Protein AF-A0A231RB98-F1 (afdb_monomer_lite)

pLDDT: mean 75.68, std 11.18, range [43.53, 88.88]

Radius of gyration: 18.96 Å; chains: 1; bounding box: 36×32×61 Å

Secondary structure (DSSP, 8-state):
--SHHHHHHHHHHHHHHHHHHHHHHHHHHHHHHHHHHS-SSTT-HHHHHHHHHHHHHHHHHHHHHHHHHHHTTTT-TTTHHHHHHHHHHHHHHHHHHHHHHHHHHHT----HHHHHHHHHHHHHHHHHHHHHHHHHHHHHHHHHHH-

Sequence (147 aa):
MDNIGLQKEESSGKGFARIATFVYAFALLVTAALVLLLGLPYARTSHIWITLPSLMLGETFLYGITLHYLDNRPRSRGLIPVYIAMGSVAGLYWIGAFVFAMVFSWALDVSTFHYALVQFILLGAAAIVLGLLAMYMKNAALQEKGS

Structure (mmCIF, N/CA/C/O backbone):
data_AF-A0A231RB98-F1
#
_entry.id   AF-A0A231RB98-F1
#
loop_
_atom_site.group_PDB
_atom_site.id
_atom_site.type_symbol
_atom_site.label_atom_id
_atom_site.label_alt_id
_atom_site.label_comp_id
_atom_site.label_asym_id
_atom_site.label_entity_id
_atom_site.label_seq_id
_atom_site.pdbx_PDB_ins_code
_atom_site.Cartn_x
_atom_site.Cartn_y
_atom_site.Cartn_z
_atom_site.occupancy
_atom_site.B_iso_or_equiv
_atom_site.auth_seq_id
_atom_site.auth_comp_id
_atom_site.auth_asym_id
_atom_site.auth_atom_id
_atom_site.pdbx_PDB_model_num
ATOM 1 N N . MET A 1 1 ? -22.032 -12.201 38.611 1.00 45.00 1 MET A N 1
ATOM 2 C CA . MET A 1 1 ? -21.513 -13.312 37.782 1.00 45.00 1 MET A CA 1
ATOM 3 C C . MET A 1 1 ? -21.417 -12.818 36.344 1.00 45.00 1 MET A C 1
ATOM 5 O O . MET A 1 1 ? -22.277 -13.145 35.546 1.00 45.00 1 MET A O 1
ATOM 9 N N . ASP A 1 2 ? -20.409 -11.992 36.040 1.00 51.38 2 ASP A N 1
ATOM 10 C CA . ASP A 1 2 ? -20.329 -11.239 34.769 1.00 51.38 2 ASP A CA 1
ATOM 11 C C . ASP A 1 2 ? -18.927 -11.300 34.125 1.00 51.38 2 ASP A C 1
ATOM 13 O O . ASP A 1 2 ? -18.523 -10.455 33.338 1.00 51.38 2 ASP A O 1
ATOM 17 N N . ASN A 1 3 ? -18.139 -12.318 34.492 1.00 51.94 3 ASN A N 1
ATOM 18 C CA . ASN A 1 3 ? -16.745 -12.466 34.049 1.00 51.94 3 ASN A CA 1
ATOM 19 C C . ASN A 1 3 ? -16.592 -13.418 32.843 1.00 51.94 3 ASN A C 1
ATOM 21 O O . ASN A 1 3 ? -15.530 -13.508 32.235 1.00 51.94 3 ASN A O 1
ATOM 25 N N . ILE A 1 4 ? -17.664 -14.134 32.480 1.00 54.12 4 ILE A N 1
ATOM 26 C CA . ILE A 1 4 ? -17.654 -15.146 31.410 1.00 54.12 4 ILE A CA 1
ATOM 27 C C . ILE A 1 4 ? -17.857 -14.493 30.027 1.00 54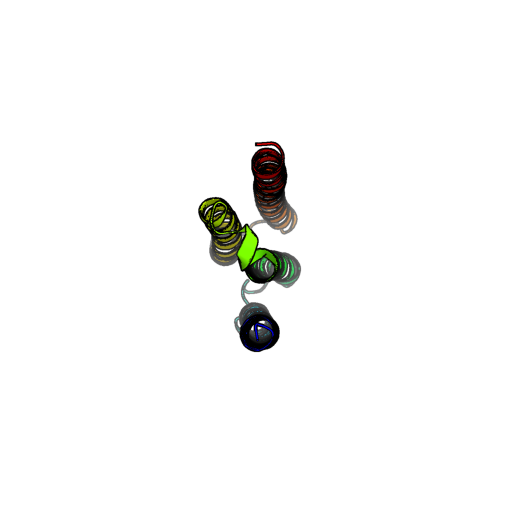.12 4 ILE A C 1
ATOM 29 O O . ILE A 1 4 ? -17.342 -14.993 29.028 1.00 54.12 4 ILE A O 1
ATOM 33 N N . GLY A 1 5 ? -18.554 -13.351 29.959 1.00 43.53 5 GLY A N 1
ATOM 34 C CA . GLY A 1 5 ? -18.763 -12.597 28.715 1.00 43.53 5 GLY A CA 1
ATOM 35 C C . GLY A 1 5 ? -17.492 -11.908 28.207 1.00 43.53 5 GLY A C 1
ATOM 36 O O . GLY A 1 5 ? -17.153 -12.038 27.032 1.00 43.53 5 GLY A O 1
ATOM 37 N N . LEU A 1 6 ? -16.741 -11.260 29.107 1.00 50.41 6 LEU A N 1
ATOM 38 C CA . LEU A 1 6 ? -15.515 -10.524 28.771 1.00 50.41 6 LEU A CA 1
ATOM 39 C C . LEU A 1 6 ? -14.374 -11.447 28.308 1.00 50.41 6 LEU A C 1
ATOM 41 O O . LEU A 1 6 ? -13.717 -11.158 27.311 1.00 50.41 6 LEU A O 1
ATOM 45 N N . GLN A 1 7 ? -14.184 -12.611 28.943 1.00 48.59 7 GLN A N 1
ATOM 46 C CA . GLN A 1 7 ? -13.159 -13.581 28.518 1.00 48.59 7 GLN A CA 1
ATOM 47 C C . GLN A 1 7 ? -13.445 -14.211 27.142 1.00 48.59 7 GLN A C 1
ATOM 49 O O . GLN A 1 7 ? -12.521 -14.595 26.412 1.00 48.59 7 GLN A O 1
ATOM 54 N N . LYS A 1 8 ? -14.722 -14.327 26.757 1.00 47.47 8 LYS A N 1
ATOM 55 C CA . LYS A 1 8 ? -15.116 -14.913 25.470 1.00 47.47 8 LYS A CA 1
ATOM 56 C C . LYS A 1 8 ? -14.875 -13.949 24.301 1.00 47.47 8 LYS A C 1
ATOM 58 O O . LYS A 1 8 ? -14.460 -14.399 23.235 1.00 47.47 8 LYS A O 1
ATOM 63 N N . GLU A 1 9 ? -15.060 -12.642 24.498 1.00 50.69 9 GLU A N 1
ATOM 64 C CA . GLU A 1 9 ? -14.692 -11.628 23.497 1.00 50.69 9 GLU A CA 1
ATOM 65 C C . GLU A 1 9 ? -13.171 -11.474 23.358 1.00 50.69 9 GLU A C 1
ATOM 67 O O . GLU A 1 9 ? -12.660 -11.439 22.237 1.00 50.69 9 GLU A O 1
ATOM 72 N N . GLU A 1 10 ? -12.433 -11.471 24.472 1.00 51.47 10 GLU A N 1
ATOM 73 C CA . GLU A 1 10 ? -10.976 -11.292 24.460 1.00 51.47 10 GLU A CA 1
ATOM 74 C C . GLU A 1 10 ? -10.233 -12.483 23.818 1.00 51.47 10 GLU A C 1
ATOM 76 O O . GLU A 1 10 ? -9.256 -12.303 23.086 1.00 51.47 10 GLU A O 1
ATOM 81 N N . SER A 1 11 ? -10.711 -13.717 24.037 1.00 54.09 11 SER A N 1
ATOM 82 C CA . SER A 1 11 ? -10.148 -14.919 23.395 1.00 54.09 11 SER A CA 1
ATOM 83 C C . SER A 1 11 ? -10.505 -15.024 21.908 1.00 54.09 11 SER A C 1
ATOM 85 O O . SER A 1 11 ? -9.662 -15.430 21.104 1.00 54.09 11 SER A O 1
ATOM 87 N N . SER A 1 12 ? -11.711 -14.595 21.521 1.00 58.97 12 SER A N 1
ATOM 88 C CA . SER A 1 12 ? -12.151 -14.552 20.121 1.00 58.97 12 SER A CA 1
ATOM 89 C C . SER A 1 12 ? -11.350 -13.529 19.303 1.00 58.97 12 SER A C 1
ATOM 91 O O . SER A 1 12 ? -10.894 -13.840 18.201 1.00 58.97 12 SER A O 1
ATOM 93 N N . GLY A 1 13 ? -11.078 -12.346 19.871 1.00 60.62 13 GLY A N 1
ATOM 94 C CA . GLY A 1 13 ? -10.246 -11.316 19.237 1.00 60.62 13 GLY A CA 1
ATOM 95 C C . GLY A 1 13 ? -8.803 -11.773 18.994 1.00 60.62 13 GLY A C 1
ATOM 96 O O . GLY A 1 13 ? -8.286 -11.625 17.886 1.00 60.62 13 GLY A O 1
ATOM 97 N N . LYS A 1 14 ? -8.174 -12.417 19.988 1.00 67.44 14 LYS A N 1
ATOM 98 C CA . LYS A 1 14 ? -6.808 -12.969 19.872 1.00 67.44 14 LYS A CA 1
ATOM 99 C C . LYS A 1 14 ? -6.729 -14.129 18.871 1.00 67.44 14 LYS A C 1
ATOM 101 O O . LYS A 1 14 ? -5.772 -14.214 18.100 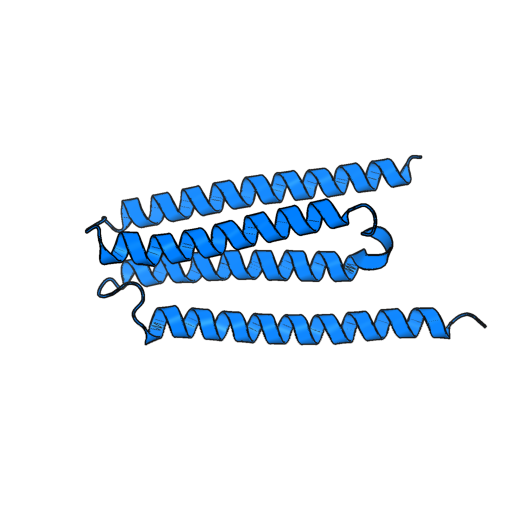1.00 67.44 14 LYS A O 1
ATOM 106 N N . GLY A 1 15 ? -7.740 -15.001 18.845 1.00 70.88 15 GLY A N 1
ATOM 107 C CA . GLY A 1 15 ? -7.840 -16.092 17.872 1.00 70.88 15 GLY A CA 1
ATOM 108 C C . GLY A 1 15 ? -7.981 -15.589 16.433 1.00 70.88 15 GLY A C 1
ATOM 109 O O . GLY A 1 15 ? -7.281 -16.064 15.540 1.00 70.88 15 GLY A O 1
ATOM 110 N N . PHE A 1 16 ? -8.825 -14.578 16.211 1.00 74.19 16 PHE A N 1
ATOM 111 C CA . PHE A 1 16 ? -9.023 -13.996 14.885 1.00 74.19 16 PHE A CA 1
ATOM 112 C C . PHE A 1 16 ? -7.807 -13.197 14.408 1.00 74.19 16 PHE A C 1
ATOM 114 O O . PHE A 1 16 ? -7.419 -13.338 13.251 1.00 74.19 16 PHE A O 1
ATOM 121 N N . ALA A 1 17 ? -7.158 -12.419 15.284 1.00 77.88 17 ALA A N 1
ATOM 122 C CA . ALA A 1 17 ? -5.922 -11.714 14.944 1.00 77.88 17 ALA A CA 1
ATOM 123 C C . ALA A 1 17 ? -4.854 -12.689 14.425 1.00 77.88 17 ALA A C 1
ATOM 125 O O . ALA A 1 17 ? -4.255 -12.438 13.387 1.00 77.88 17 ALA A O 1
ATOM 126 N N . ARG A 1 18 ? -4.697 -13.856 15.069 1.00 79.25 18 ARG A N 1
ATOM 127 C CA . ARG A 1 18 ? -3.761 -14.903 14.631 1.00 79.25 18 ARG A CA 1
ATOM 128 C C . ARG A 1 18 ? -4.095 -15.460 13.244 1.00 79.25 18 ARG A C 1
ATOM 130 O O . ARG A 1 18 ? -3.187 -15.662 12.440 1.00 79.25 18 ARG A O 1
ATOM 137 N N . ILE A 1 19 ? -5.377 -15.693 12.956 1.00 80.62 19 ILE A N 1
ATOM 138 C CA . ILE A 1 19 ? -5.836 -16.136 11.629 1.00 80.62 19 ILE A CA 1
ATOM 139 C C . ILE A 1 19 ? -5.573 -15.041 10.589 1.00 80.62 19 ILE A C 1
ATOM 141 O O . ILE A 1 19 ? -5.027 -15.333 9.530 1.00 80.62 19 ILE A O 1
ATOM 145 N N . ALA A 1 20 ? -5.886 -13.782 10.902 1.00 78.81 20 ALA A N 1
ATOM 146 C CA . ALA A 1 20 ? -5.642 -12.650 10.014 1.00 78.81 20 ALA A CA 1
ATOM 147 C C . ALA A 1 20 ? -4.146 -12.472 9.714 1.00 78.81 20 ALA A C 1
ATOM 149 O O . ALA A 1 20 ? -3.780 -12.264 8.561 1.00 78.81 20 ALA A O 1
ATOM 150 N N . THR A 1 21 ? -3.270 -12.621 10.714 1.00 83.56 21 THR A N 1
ATOM 151 C CA . THR A 1 21 ? -1.811 -12.614 10.521 1.00 83.56 21 THR A CA 1
ATOM 152 C C . THR A 1 21 ? -1.364 -13.750 9.608 1.00 83.56 21 THR A C 1
ATOM 154 O O . THR A 1 21 ? -0.522 -13.540 8.741 1.00 83.56 21 THR A O 1
ATOM 157 N N . PHE A 1 22 ? -1.922 -14.953 9.778 1.00 81.94 22 PHE A N 1
ATOM 158 C CA . PHE A 1 22 ? -1.579 -16.099 8.938 1.00 81.94 22 PHE A CA 1
ATOM 159 C C . PHE A 1 22 ? -2.016 -15.891 7.483 1.00 81.94 22 PHE A C 1
ATOM 161 O O . PHE A 1 22 ? -1.231 -16.120 6.568 1.00 81.94 22 PHE A O 1
ATOM 168 N N . VAL A 1 23 ? -3.238 -15.391 7.270 1.00 83.50 23 VAL A N 1
ATOM 169 C CA . VAL A 1 23 ? -3.748 -15.025 5.941 1.00 83.50 23 VAL A CA 1
ATOM 170 C C . VAL A 1 23 ? -2.890 -13.927 5.315 1.00 83.50 23 VAL A C 1
ATOM 172 O O . VAL A 1 23 ? -2.550 -14.027 4.143 1.00 83.50 23 VAL A O 1
ATOM 175 N N . TYR A 1 24 ? -2.485 -12.920 6.090 1.00 83.94 24 TYR A N 1
ATOM 176 C CA . TYR A 1 24 ? -1.591 -11.861 5.627 1.00 83.94 24 TYR A CA 1
ATOM 177 C C . TYR A 1 24 ? -0.209 -12.390 5.224 1.00 83.94 24 TYR A C 1
ATOM 179 O O . TYR A 1 24 ? 0.277 -12.074 4.143 1.00 83.94 24 TYR A O 1
ATOM 187 N N . ALA A 1 25 ? 0.409 -13.240 6.047 1.00 84.62 25 ALA A N 1
ATOM 188 C CA . ALA A 1 25 ? 1.693 -13.856 5.719 1.00 84.62 25 ALA A CA 1
ATOM 189 C C . ALA A 1 25 ? 1.596 -14.717 4.450 1.00 84.62 25 ALA A C 1
ATOM 191 O O . ALA A 1 25 ? 2.483 -14.676 3.600 1.00 84.62 25 ALA A O 1
ATOM 192 N N . PHE A 1 26 ? 0.499 -15.461 4.296 1.00 84.88 26 PHE A N 1
ATOM 193 C CA . PHE A 1 26 ? 0.234 -16.226 3.085 1.00 84.88 26 PHE A CA 1
ATOM 194 C C . PHE A 1 26 ? 0.027 -15.317 1.866 1.00 84.88 26 PHE A C 1
ATOM 196 O O . PHE A 1 26 ? 0.597 -15.588 0.814 1.00 84.88 26 PHE A O 1
ATOM 203 N N . ALA A 1 27 ? -0.715 -14.215 2.006 1.00 83.38 27 ALA A N 1
ATOM 204 C CA . ALA A 1 27 ? -0.907 -13.230 0.944 1.00 83.38 27 ALA A CA 1
ATOM 205 C C . ALA A 1 27 ? 0.426 -12.612 0.493 1.00 83.38 27 ALA A C 1
ATOM 207 O O . ALA A 1 27 ? 0.705 -12.616 -0.700 1.00 83.38 27 ALA A O 1
ATOM 208 N N . LEU A 1 28 ? 1.303 -12.221 1.428 1.00 86.38 28 LEU A N 1
ATOM 209 C CA . LEU A 1 28 ? 2.651 -11.735 1.106 1.00 86.38 28 LEU A CA 1
ATOM 210 C C . LEU A 1 28 ? 3.465 -12.770 0.318 1.00 86.38 28 LEU A C 1
ATOM 212 O O . LEU A 1 28 ? 4.156 -12.417 -0.637 1.00 86.38 28 LEU A O 1
ATOM 216 N N . LEU A 1 29 ? 3.399 -14.047 0.712 1.00 86.38 29 LEU A N 1
ATOM 217 C CA . LEU A 1 29 ? 4.089 -15.128 0.005 1.00 86.38 29 LEU A CA 1
ATOM 218 C C . LEU A 1 29 ? 3.532 -15.320 -1.404 1.00 86.38 29 LEU A C 1
ATOM 220 O O . LEU A 1 29 ? 4.310 -15.484 -2.340 1.00 86.38 29 LEU A O 1
ATOM 224 N N . VAL A 1 30 ? 2.209 -15.271 -1.567 1.00 84.62 30 VAL A N 1
ATOM 225 C CA . VAL A 1 30 ? 1.556 -15.340 -2.879 1.00 84.62 30 VAL A CA 1
ATOM 226 C C . VAL A 1 30 ? 1.964 -14.145 -3.735 1.00 84.62 30 VAL A C 1
ATOM 228 O O . VAL A 1 30 ? 2.378 -14.343 -4.869 1.00 84.62 30 VAL A O 1
ATOM 231 N N . THR A 1 31 ? 1.939 -12.927 -3.204 1.00 85.00 31 THR A N 1
ATOM 232 C CA . THR A 1 31 ? 2.335 -11.712 -3.927 1.00 85.00 31 THR A CA 1
ATOM 233 C C . THR A 1 31 ? 3.804 -11.752 -4.338 1.00 85.00 31 THR A C 1
ATOM 235 O O . THR A 1 31 ? 4.124 -11.493 -5.499 1.00 85.00 31 THR A O 1
ATOM 238 N N . ALA A 1 32 ? 4.701 -12.174 -3.445 1.00 83.25 32 ALA A N 1
ATOM 239 C CA . ALA A 1 32 ? 6.106 -12.379 -3.782 1.00 83.25 32 ALA A CA 1
ATOM 240 C C . ALA A 1 32 ? 6.289 -13.477 -4.840 1.00 83.25 32 ALA A C 1
ATOM 242 O O . ALA A 1 32 ? 7.043 -13.288 -5.792 1.00 83.25 32 ALA A O 1
ATOM 243 N N . ALA A 1 33 ? 5.576 -14.600 -4.723 1.00 83.12 33 ALA A N 1
ATOM 244 C CA . ALA A 1 33 ? 5.618 -15.682 -5.700 1.00 83.12 33 ALA A CA 1
ATOM 245 C C . ALA A 1 33 ? 5.084 -15.239 -7.070 1.00 83.12 33 ALA A C 1
ATOM 247 O O . ALA A 1 33 ? 5.704 -15.542 -8.081 1.00 83.12 33 ALA A O 1
ATOM 248 N N . LEU A 1 34 ? 3.986 -14.482 -7.129 1.00 78.25 34 LEU A N 1
ATOM 249 C CA . LEU A 1 34 ? 3.432 -13.954 -8.377 1.00 78.25 34 LEU A CA 1
ATOM 250 C C . LEU A 1 34 ? 4.419 -13.000 -9.053 1.00 78.25 34 LEU A C 1
ATOM 252 O O . LEU A 1 34 ? 4.685 -13.132 -10.242 1.00 78.25 34 LEU A O 1
ATOM 256 N N . VAL A 1 35 ? 5.001 -12.071 -8.299 1.00 77.06 35 VAL A N 1
ATOM 257 C CA . VAL A 1 35 ? 5.951 -11.093 -8.841 1.00 77.06 35 VAL A CA 1
ATOM 258 C C . VAL A 1 35 ? 7.256 -11.766 -9.293 1.00 77.06 35 VAL A C 1
ATOM 260 O O . VAL A 1 35 ? 7.748 -11.485 -10.384 1.00 77.06 35 VAL A O 1
ATOM 263 N N . LEU A 1 36 ? 7.804 -12.693 -8.499 1.00 77.12 36 LEU A N 1
ATOM 264 C CA . LEU A 1 36 ? 9.099 -13.323 -8.782 1.00 77.12 36 LEU A CA 1
ATOM 265 C C . LEU A 1 36 ? 9.012 -14.503 -9.763 1.00 77.12 36 LEU A C 1
ATOM 267 O O . LEU A 1 36 ? 9.876 -14.623 -10.628 1.00 77.12 36 LEU A O 1
ATOM 271 N N . LEU A 1 37 ? 8.003 -15.378 -9.649 1.00 70.50 37 LEU A N 1
ATOM 272 C CA . LEU A 1 37 ? 7.890 -16.600 -10.466 1.00 70.50 37 LEU A CA 1
ATOM 273 C C . LEU A 1 37 ? 7.191 -16.362 -11.801 1.00 70.50 37 LEU A C 1
ATOM 275 O O . LEU A 1 37 ? 7.608 -16.936 -12.803 1.00 70.50 37 LEU A O 1
ATOM 279 N N . LEU A 1 38 ? 6.149 -15.521 -11.844 1.00 65.12 38 LEU A N 1
ATOM 280 C CA . LEU A 1 38 ? 5.505 -15.178 -13.120 1.00 65.12 38 LEU A CA 1
ATOM 281 C C . LEU A 1 38 ? 6.304 -14.134 -13.901 1.00 65.12 38 LEU A C 1
ATOM 283 O O . LEU A 1 38 ? 5.920 -13.785 -15.013 1.00 65.12 38 LEU A O 1
ATOM 287 N N . GLY A 1 39 ? 7.406 -13.634 -13.332 1.00 59.97 39 GLY A N 1
ATOM 288 C CA . GLY A 1 39 ? 8.234 -12.620 -13.967 1.00 59.97 39 GLY A CA 1
ATOM 289 C C . GLY A 1 39 ? 7.454 -11.342 -14.253 1.00 59.97 39 GLY A C 1
ATOM 290 O O . GLY A 1 39 ? 7.775 -10.652 -15.209 1.00 59.97 39 GLY A O 1
ATOM 291 N N . LEU A 1 40 ? 6.424 -11.029 -13.462 1.00 58.19 40 LEU A N 1
ATOM 292 C CA . LEU A 1 40 ? 5.743 -9.742 -13.514 1.00 58.19 40 LEU A CA 1
ATOM 293 C C . LEU A 1 40 ? 6.684 -8.715 -12.862 1.00 58.19 40 LEU A C 1
ATOM 295 O O . LEU A 1 40 ? 6.813 -8.753 -11.641 1.00 58.19 40 LEU A O 1
ATOM 299 N N . PRO A 1 41 ? 7.354 -7.799 -13.588 1.00 54.38 41 PRO A N 1
ATOM 300 C CA . PRO A 1 41 ? 7.129 -7.356 -14.962 1.00 54.38 41 PRO A CA 1
ATOM 301 C C . PRO A 1 41 ? 8.225 -7.843 -15.935 1.00 54.38 41 PRO A C 1
ATOM 303 O O . PRO A 1 41 ? 9.422 -7.647 -15.701 1.00 54.38 41 PRO A O 1
ATOM 306 N N . TYR A 1 42 ? 7.801 -8.491 -17.026 1.00 60.62 42 TYR A N 1
ATOM 307 C CA . TYR A 1 42 ? 8.658 -9.316 -17.880 1.00 60.62 42 TYR A CA 1
ATOM 308 C C . TYR A 1 42 ? 9.927 -8.578 -18.343 1.00 60.62 42 TYR A C 1
ATOM 310 O O . TYR A 1 42 ? 9.879 -7.477 -18.887 1.00 60.62 42 TYR A O 1
ATOM 318 N N . ALA A 1 43 ? 11.070 -9.235 -18.125 1.00 55.41 43 ALA A N 1
ATOM 319 C CA . ALA A 1 43 ? 12.424 -8.879 -18.562 1.00 55.41 43 ALA A CA 1
ATOM 320 C C . ALA A 1 43 ? 13.139 -7.690 -17.879 1.00 55.41 43 ALA A C 1
ATOM 322 O O . ALA A 1 43 ? 14.337 -7.527 -18.115 1.00 55.41 43 ALA A O 1
ATOM 323 N N . ARG A 1 44 ? 12.504 -6.896 -16.997 1.00 68.44 44 ARG A N 1
ATOM 324 C CA . ARG A 1 44 ? 13.186 -5.767 -16.318 1.00 68.44 44 ARG A CA 1
ATOM 325 C C . ARG A 1 44 ? 13.264 -5.948 -14.814 1.00 68.44 44 ARG A C 1
ATOM 327 O O . ARG A 1 44 ? 12.385 -5.524 -14.066 1.00 68.44 44 ARG A O 1
ATOM 334 N N . THR A 1 45 ? 14.402 -6.475 -14.369 1.00 72.25 45 THR A N 1
ATOM 335 C CA . THR A 1 45 ? 14.746 -6.635 -12.950 1.00 72.25 45 THR A CA 1
ATOM 336 C C . THR A 1 45 ? 14.508 -5.356 -12.140 1.00 72.25 45 THR A C 1
ATOM 338 O O . THR A 1 45 ? 14.033 -5.428 -11.013 1.00 72.25 45 THR A O 1
ATOM 341 N N . SER A 1 46 ? 14.751 -4.170 -12.713 1.00 73.75 46 SER A N 1
ATOM 342 C CA . SER A 1 46 ? 14.509 -2.887 -12.038 1.00 73.75 46 SER A CA 1
ATOM 343 C C . SER A 1 46 ? 13.034 -2.628 -11.702 1.00 73.75 46 SER A C 1
ATOM 345 O O . SER A 1 46 ? 12.746 -2.082 -10.641 1.00 73.75 46 SER A O 1
ATOM 347 N N . HIS A 1 47 ? 12.088 -3.032 -12.556 1.00 76.31 47 HIS A N 1
ATOM 348 C CA . HIS A 1 47 ? 10.659 -2.815 -12.310 1.00 76.31 47 HIS A CA 1
ATOM 349 C C . HIS A 1 47 ? 10.112 -3.784 -11.251 1.00 76.31 47 HIS A C 1
ATOM 351 O O . HIS A 1 47 ? 9.216 -3.410 -10.491 1.00 76.31 47 HIS A O 1
ATOM 357 N N . ILE A 1 48 ? 10.684 -4.990 -11.141 1.00 78.81 48 ILE A N 1
ATOM 358 C CA . ILE A 1 48 ? 10.370 -5.962 -10.078 1.00 78.81 48 ILE A CA 1
ATOM 359 C C . ILE A 1 48 ? 10.651 -5.346 -8.702 1.00 78.81 48 ILE A C 1
ATOM 361 O O . ILE A 1 48 ? 9.766 -5.315 -7.847 1.00 78.81 48 ILE A O 1
ATOM 365 N N . TRP A 1 49 ? 11.850 -4.782 -8.513 1.00 80.38 49 TRP A N 1
ATOM 366 C CA . TRP A 1 49 ? 12.276 -4.190 -7.237 1.00 80.38 49 TRP A CA 1
ATOM 367 C C . TRP A 1 49 ? 11.468 -2.961 -6.810 1.00 80.38 49 TRP A C 1
ATOM 369 O O . TRP A 1 49 ? 11.486 -2.615 -5.635 1.00 80.38 49 TRP A O 1
ATOM 379 N N . ILE A 1 50 ? 10.753 -2.312 -7.731 1.00 82.00 50 ILE A N 1
ATOM 380 C CA . ILE A 1 50 ? 9.850 -1.190 -7.429 1.00 82.00 50 ILE A CA 1
ATOM 381 C C . ILE A 1 50 ? 8.432 -1.699 -7.143 1.00 82.00 50 ILE A C 1
ATOM 383 O O . ILE A 1 50 ? 7.768 -1.243 -6.214 1.00 82.00 50 ILE A O 1
ATOM 387 N N . THR A 1 51 ? 7.960 -2.657 -7.939 1.00 82.00 51 THR A N 1
ATOM 388 C CA . THR A 1 51 ? 6.586 -3.169 -7.860 1.00 82.00 51 THR A CA 1
ATOM 389 C C . THR A 1 51 ? 6.366 -4.000 -6.605 1.00 82.00 51 THR A C 1
ATOM 391 O O . THR A 1 51 ? 5.350 -3.838 -5.937 1.00 82.00 51 THR A O 1
ATOM 394 N N . LEU A 1 52 ? 7.328 -4.857 -6.256 1.00 83.88 52 LEU A N 1
ATOM 395 C CA . LEU A 1 52 ? 7.232 -5.728 -5.091 1.00 83.88 52 LEU A CA 1
ATOM 396 C C . LEU A 1 52 ? 7.004 -4.941 -3.785 1.00 83.88 52 LEU A C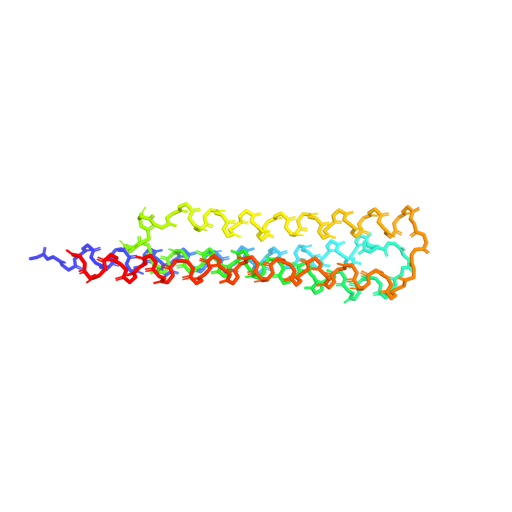 1
ATOM 398 O O . LEU A 1 52 ? 5.992 -5.192 -3.131 1.00 83.88 52 LEU A O 1
ATOM 402 N N . PRO A 1 53 ? 7.847 -3.957 -3.406 1.00 83.62 53 PRO A N 1
ATOM 403 C CA . PRO A 1 53 ? 7.607 -3.182 -2.191 1.00 83.62 53 PRO A CA 1
ATOM 404 C C . PRO A 1 53 ? 6.327 -2.342 -2.270 1.00 83.62 53 PRO A C 1
ATOM 406 O O . PRO A 1 53 ? 5.654 -2.193 -1.257 1.00 83.62 53 PRO A O 1
ATOM 409 N N . SER A 1 54 ? 5.953 -1.837 -3.451 1.00 83.88 54 SER A N 1
ATOM 410 C CA . SER A 1 54 ? 4.695 -1.102 -3.658 1.00 83.88 54 SER A CA 1
ATOM 411 C C . SER A 1 54 ? 3.470 -1.964 -3.303 1.00 83.88 54 SER A C 1
ATOM 413 O O . SER A 1 54 ? 2.638 -1.579 -2.477 1.00 83.88 54 SER A O 1
ATOM 415 N N . LEU A 1 55 ? 3.411 -3.190 -3.835 1.00 84.94 55 LEU A N 1
ATOM 416 C CA . LEU A 1 55 ? 2.342 -4.144 -3.533 1.00 84.94 55 LEU A CA 1
ATOM 417 C C . LEU A 1 55 ? 2.358 -4.577 -2.063 1.00 84.94 55 LEU A C 1
ATOM 419 O O . LEU A 1 55 ? 1.307 -4.573 -1.421 1.00 84.94 55 LEU A O 1
ATOM 423 N N . MET A 1 56 ? 3.538 -4.876 -1.508 1.00 86.88 56 MET A N 1
ATOM 424 C CA . MET A 1 56 ? 3.674 -5.251 -0.095 1.00 86.88 56 MET A CA 1
ATOM 425 C C . MET A 1 56 ? 3.199 -4.132 0.840 1.00 86.88 56 MET A C 1
ATOM 427 O O . MET A 1 56 ? 2.545 -4.412 1.843 1.00 86.88 56 MET A O 1
ATOM 431 N N . LEU A 1 57 ? 3.478 -2.863 0.523 1.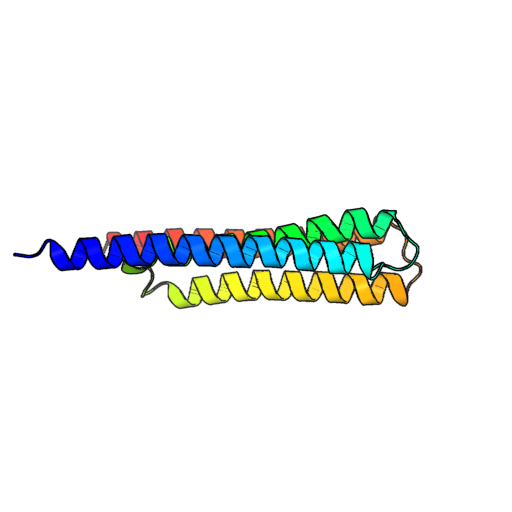00 85.00 57 LEU A N 1
ATOM 432 C CA . LEU A 1 57 ? 2.976 -1.728 1.300 1.00 85.00 57 LEU A CA 1
ATOM 433 C C . LEU A 1 57 ? 1.448 -1.643 1.245 1.00 85.00 57 LEU A C 1
ATOM 435 O O . LEU A 1 57 ? 0.818 -1.477 2.289 1.00 85.00 57 LEU A O 1
ATOM 439 N N . GLY A 1 58 ? 0.843 -1.820 0.066 1.00 82.38 58 GLY A N 1
ATOM 440 C CA . GLY A 1 58 ? -0.615 -1.873 -0.080 1.00 82.38 58 GLY A CA 1
ATOM 441 C C . GLY A 1 58 ? -1.259 -2.977 0.770 1.00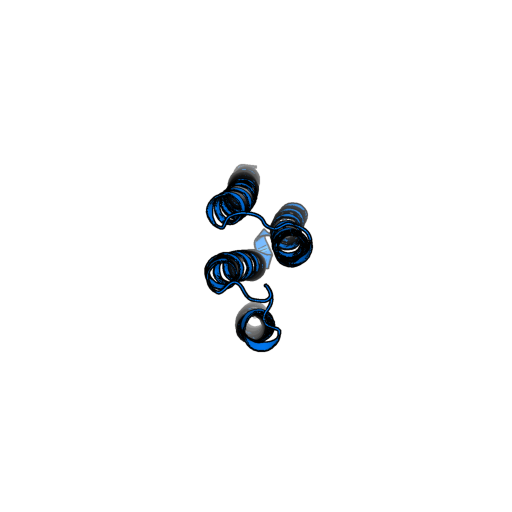 82.38 58 GLY A C 1
ATOM 442 O O . GLY A 1 58 ? -2.210 -2.716 1.509 1.00 82.38 58 GLY A O 1
ATOM 443 N N . GLU A 1 59 ? -0.697 -4.189 0.742 1.00 82.56 59 GLU A N 1
ATOM 444 C CA . GLU A 1 59 ? -1.155 -5.309 1.581 1.00 82.56 59 GLU A CA 1
ATOM 445 C C . GLU A 1 59 ? -0.962 -5.033 3.072 1.00 82.56 59 GLU A C 1
ATOM 447 O O . GLU A 1 59 ? -1.843 -5.330 3.881 1.00 82.56 59 GLU A O 1
ATOM 452 N N . THR A 1 60 ? 0.162 -4.415 3.442 1.00 86.94 60 THR A N 1
ATOM 453 C CA . THR A 1 60 ? 0.451 -4.039 4.830 1.00 86.94 60 THR A CA 1
ATOM 454 C C . THR A 1 60 ? -0.580 -3.035 5.345 1.00 86.94 60 THR A C 1
ATOM 456 O O . THR A 1 60 ? -1.059 -3.175 6.471 1.00 86.94 60 THR A O 1
ATOM 459 N N . PHE A 1 61 ? -0.975 -2.048 4.531 1.00 84.69 61 PHE A N 1
ATOM 460 C CA . PHE A 1 61 ? -2.033 -1.104 4.894 1.00 84.69 61 PHE A CA 1
ATOM 461 C C . PHE A 1 61 ? -3.377 -1.809 5.092 1.00 84.69 61 PHE A C 1
ATOM 463 O O . PHE A 1 61 ? -4.021 -1.590 6.117 1.00 84.69 61 PHE A O 1
ATOM 470 N N . LEU A 1 62 ? -3.782 -2.690 4.170 1.00 83.81 62 LEU A N 1
ATOM 471 C CA . LEU A 1 62 ? -5.017 -3.474 4.301 1.00 83.81 62 LEU A CA 1
ATOM 472 C C . LEU A 1 62 ? -5.030 -4.313 5.583 1.00 83.81 62 LEU A C 1
ATOM 474 O O . LEU A 1 62 ? -6.018 -4.319 6.325 1.00 83.81 62 LEU A O 1
ATOM 478 N N . TYR A 1 63 ? -3.918 -4.984 5.874 1.00 85.38 63 TYR A N 1
ATOM 479 C CA . TYR A 1 63 ? -3.757 -5.773 7.088 1.00 85.38 63 TYR A CA 1
ATOM 480 C C . TYR A 1 63 ? -3.820 -4.903 8.349 1.00 85.38 63 TYR A C 1
ATOM 482 O O . TYR A 1 63 ? -4.568 -5.214 9.278 1.00 85.38 63 TYR A O 1
ATOM 490 N N . GLY A 1 64 ? -3.102 -3.778 8.364 1.00 83.62 64 GLY A N 1
ATOM 491 C CA . GLY A 1 64 ? -3.098 -2.830 9.475 1.00 83.62 64 GLY A CA 1
ATOM 492 C C . GLY A 1 64 ? -4.484 -2.248 9.762 1.00 83.62 64 GLY A C 1
ATOM 493 O O . GLY A 1 64 ? -4.905 -2.222 10.917 1.00 83.62 64 GLY A O 1
ATOM 494 N N . ILE A 1 65 ? -5.232 -1.855 8.724 1.00 84.12 65 ILE A N 1
ATOM 495 C CA . ILE A 1 65 ? -6.617 -1.366 8.846 1.00 84.12 65 ILE A CA 1
ATOM 496 C C . ILE A 1 65 ? -7.518 -2.460 9.432 1.00 84.12 65 ILE A C 1
ATOM 498 O O . ILE A 1 65 ? -8.309 -2.190 10.338 1.00 84.12 65 ILE A O 1
ATOM 502 N N . THR A 1 66 ? -7.365 -3.701 8.961 1.00 82.00 66 THR A N 1
ATOM 503 C CA . THR A 1 66 ? -8.151 -4.854 9.425 1.00 82.00 66 THR A CA 1
ATOM 504 C C . THR A 1 66 ? -7.892 -5.161 10.899 1.00 82.00 66 THR A C 1
ATOM 506 O O . THR A 1 66 ? -8.838 -5.342 11.668 1.00 82.00 66 THR A O 1
ATOM 509 N N . LEU A 1 67 ? -6.626 -5.174 11.325 1.00 84.00 67 LEU A N 1
ATOM 510 C CA . LEU A 1 67 ? -6.278 -5.363 12.732 1.00 84.00 67 LEU A CA 1
ATOM 511 C C . LEU A 1 67 ? -6.760 -4.206 13.603 1.00 84.00 67 LEU A C 1
ATOM 513 O O . LEU A 1 67 ? -7.319 -4.440 14.672 1.00 84.00 67 LEU A O 1
ATOM 517 N N . HIS A 1 68 ? -6.581 -2.965 13.148 1.00 82.06 68 HIS A N 1
ATOM 518 C CA . HIS A 1 68 ? -7.000 -1.792 13.906 1.00 82.06 68 HIS A CA 1
ATOM 519 C C . HIS A 1 68 ? -8.522 -1.754 14.107 1.00 82.06 68 HIS A C 1
ATOM 521 O O . HIS A 1 68 ? -8.993 -1.395 15.188 1.00 82.06 68 HIS A O 1
ATOM 527 N N . TYR A 1 69 ? -9.293 -2.173 13.099 1.00 78.94 69 TYR A N 1
ATOM 528 C CA . TYR A 1 69 ? -10.739 -2.359 13.209 1.00 78.94 69 TYR A CA 1
ATOM 529 C C . TYR A 1 69 ? -11.106 -3.419 14.254 1.00 78.94 69 TYR A C 1
ATOM 531 O O . TYR A 1 69 ? -12.011 -3.209 15.063 1.00 78.94 69 TYR A O 1
ATOM 539 N N . LEU A 1 70 ? -10.402 -4.553 14.240 1.00 75.31 70 LEU A N 1
ATOM 540 C CA . LEU A 1 70 ? -10.668 -5.669 15.140 1.00 75.31 70 LEU A CA 1
ATOM 541 C C . LEU A 1 70 ? -10.389 -5.309 16.603 1.00 75.31 70 LEU A C 1
ATOM 543 O O . LEU A 1 70 ? -11.213 -5.609 17.462 1.00 75.31 70 LEU A O 1
ATOM 547 N N . ASP A 1 71 ? -9.267 -4.641 16.864 1.00 78.44 71 ASP A N 1
ATOM 548 C CA . ASP A 1 71 ? -8.855 -4.212 18.204 1.00 78.44 71 ASP A CA 1
ATOM 549 C C . ASP A 1 71 ? -9.819 -3.166 18.795 1.00 78.44 71 ASP A C 1
ATOM 551 O O . ASP A 1 71 ? -10.119 -3.169 19.986 1.00 78.44 71 ASP A O 1
ATOM 555 N N . ASN A 1 72 ? -10.408 -2.318 17.943 1.00 71.19 72 ASN A N 1
ATOM 556 C CA . ASN A 1 72 ? -11.326 -1.255 18.363 1.00 71.19 72 ASN A CA 1
ATOM 557 C C . ASN A 1 72 ? -12.815 -1.617 18.220 1.00 71.19 72 ASN A C 1
ATOM 559 O O . ASN A 1 72 ? -13.670 -0.739 18.357 1.00 71.19 72 ASN A O 1
ATOM 563 N N . ARG A 1 73 ? -13.158 -2.894 17.982 1.00 64.50 73 ARG A N 1
ATOM 564 C CA . ARG A 1 73 ? -14.532 -3.372 17.708 1.00 64.50 73 ARG A CA 1
ATOM 565 C C . ARG A 1 73 ? -15.636 -2.791 18.614 1.00 64.50 73 ARG A C 1
ATOM 567 O O . ARG A 1 73 ? -16.652 -2.368 18.058 1.00 64.50 73 ARG A O 1
ATOM 574 N N . PRO A 1 74 ? -15.480 -2.715 19.954 1.00 59.81 74 PRO A N 1
ATOM 575 C CA . PRO A 1 74 ? -16.523 -2.190 20.843 1.00 59.81 74 PRO A CA 1
ATOM 576 C C . PRO A 1 74 ? -16.808 -0.696 20.630 1.00 59.81 74 PRO A C 1
ATOM 578 O O . PRO A 1 74 ? -17.944 -0.254 20.770 1.00 59.81 74 PRO A O 1
ATOM 581 N N . ARG A 1 75 ? -15.784 0.076 20.242 1.00 61.66 75 ARG A N 1
ATOM 582 C CA . ARG A 1 75 ? -15.847 1.526 19.991 1.00 61.66 75 ARG A CA 1
ATOM 583 C C . ARG A 1 75 ? -16.070 1.870 18.511 1.00 61.66 75 ARG A C 1
ATOM 585 O O . ARG A 1 75 ? -16.305 3.016 18.163 1.00 61.66 75 ARG A O 1
ATOM 592 N N . SER A 1 76 ? -16.000 0.872 17.634 1.00 58.53 76 SER A N 1
ATOM 593 C CA . SER A 1 76 ? -15.949 1.039 16.179 1.00 58.53 76 SER A CA 1
ATOM 594 C C . SER A 1 76 ? -17.320 0.991 15.490 1.00 58.53 76 SER A C 1
ATOM 596 O O . SER A 1 76 ? -17.412 1.308 14.309 1.00 58.53 76 SER A O 1
ATOM 598 N N . ARG A 1 77 ? -18.419 0.658 16.190 1.00 63.31 77 ARG A N 1
ATOM 599 C CA . ARG A 1 77 ? -19.754 0.528 15.560 1.00 63.31 77 ARG A CA 1
ATOM 600 C C . ARG A 1 77 ? -20.227 1.792 14.822 1.00 63.31 77 ARG A C 1
ATOM 602 O O . ARG A 1 77 ? -20.824 1.651 13.760 1.00 63.31 77 ARG A O 1
ATOM 609 N N . GLY A 1 78 ? -19.917 2.989 15.327 1.00 65.94 78 GLY A N 1
ATOM 610 C CA . GLY A 1 78 ? -20.187 4.262 14.634 1.00 65.94 78 GLY A CA 1
ATOM 611 C C . GLY A 1 78 ? -19.172 4.612 13.535 1.00 65.94 78 GLY A C 1
ATOM 612 O O . GLY A 1 78 ? -19.476 5.372 12.621 1.00 65.94 78 GLY A O 1
ATOM 613 N N . LEU A 1 79 ? -17.979 4.010 13.573 1.00 71.56 79 LEU A N 1
ATOM 614 C CA . LEU A 1 79 ? -16.844 4.313 12.692 1.00 71.56 79 LEU A CA 1
ATOM 615 C C . LEU A 1 79 ? -16.664 3.299 11.549 1.00 71.56 79 LEU A C 1
ATOM 617 O O . LEU A 1 79 ? -15.771 3.474 10.719 1.00 71.56 79 LEU A O 1
ATOM 621 N N . ILE A 1 80 ? -17.523 2.272 11.456 1.00 76.88 80 ILE A N 1
ATOM 622 C CA . ILE A 1 80 ? -17.517 1.252 10.386 1.00 76.88 80 ILE A CA 1
ATOM 623 C C . ILE A 1 80 ? -17.383 1.871 8.981 1.00 76.88 80 ILE A C 1
ATOM 625 O O . ILE A 1 80 ? -16.539 1.387 8.220 1.00 76.88 80 ILE A O 1
ATOM 629 N N . PRO A 1 81 ? -18.126 2.939 8.612 1.00 79.88 81 PRO A N 1
ATOM 630 C CA . PRO A 1 81 ? -18.007 3.532 7.279 1.00 79.88 81 PRO A CA 1
ATOM 631 C C . PRO A 1 81 ? -16.592 4.036 6.971 1.00 79.88 81 PRO A C 1
ATOM 633 O O . PRO A 1 81 ? -16.135 3.931 5.835 1.00 79.88 81 PRO A O 1
ATOM 636 N N . VAL A 1 82 ? -15.868 4.531 7.981 1.00 80.00 82 VAL A N 1
ATOM 637 C CA . VAL A 1 82 ? -14.509 5.056 7.803 1.00 80.00 82 VAL A CA 1
ATOM 638 C C . VAL A 1 82 ? -13.502 3.924 7.607 1.00 80.00 82 VAL A C 1
ATOM 640 O O . VAL A 1 82 ? -12.649 4.018 6.728 1.00 80.00 82 VAL A O 1
ATOM 643 N N . TYR A 1 83 ? -13.643 2.812 8.333 1.00 79.62 83 TYR A N 1
ATOM 644 C CA . TYR A 1 83 ? -12.823 1.615 8.106 1.00 79.62 83 TYR A CA 1
ATOM 645 C C . TYR A 1 83 ? -13.051 1.005 6.715 1.00 79.62 83 TYR A C 1
ATOM 647 O O . TYR A 1 83 ? -12.086 0.605 6.062 1.00 79.62 83 TYR A O 1
ATOM 655 N N . ILE A 1 84 ? -14.298 0.987 6.226 1.00 83.81 84 ILE A N 1
ATOM 656 C CA . ILE A 1 84 ? -14.615 0.554 4.854 1.00 83.81 84 ILE A CA 1
ATOM 657 C C . ILE A 1 84 ? -13.972 1.495 3.834 1.00 83.81 84 ILE A C 1
ATOM 659 O O . ILE A 1 84 ? -13.389 1.024 2.858 1.00 83.81 84 ILE A O 1
ATOM 663 N N . ALA A 1 85 ? -14.029 2.810 4.064 1.00 81.12 85 ALA A N 1
ATOM 664 C CA . ALA A 1 85 ? -13.389 3.793 3.195 1.00 81.12 85 ALA A CA 1
ATOM 665 C C . ALA A 1 85 ? -11.864 3.601 3.154 1.00 81.12 85 ALA A C 1
ATOM 667 O O . ALA A 1 85 ? -11.287 3.538 2.071 1.00 81.12 85 ALA A O 1
ATOM 668 N N . MET A 1 86 ? -11.213 3.422 4.309 1.00 82.56 86 MET A N 1
ATOM 669 C CA . MET A 1 86 ? -9.772 3.150 4.382 1.00 82.56 86 MET A CA 1
ATOM 670 C C . MET A 1 86 ? -9.399 1.848 3.668 1.00 82.56 86 MET A C 1
ATOM 672 O O . MET A 1 86 ? -8.459 1.833 2.874 1.00 82.56 86 MET A O 1
ATOM 676 N N . GLY A 1 87 ? -10.149 0.767 3.904 1.00 81.19 87 GLY A N 1
ATOM 677 C CA . GLY A 1 87 ? -9.933 -0.511 3.223 1.00 81.19 87 GLY A CA 1
ATOM 678 C C . GLY A 1 87 ? -10.118 -0.396 1.709 1.00 81.19 87 GLY A C 1
ATOM 679 O O . GLY A 1 87 ? -9.308 -0.914 0.948 1.00 81.19 87 GLY A O 1
ATOM 680 N N . SER A 1 88 ? -11.128 0.355 1.265 1.00 84.69 88 SER A N 1
ATOM 681 C CA . SER A 1 88 ? -11.394 0.590 -0.158 1.00 84.69 88 SER A CA 1
ATOM 682 C C . SER A 1 88 ? -10.276 1.392 -0.823 1.00 84.69 88 SER A C 1
ATOM 684 O O . SER A 1 88 ? -9.854 1.042 -1.919 1.00 84.69 88 SER A O 1
ATOM 686 N N . VAL A 1 89 ? -9.749 2.426 -0.159 1.00 84.12 89 VAL A N 1
ATOM 687 C CA . VAL A 1 89 ? -8.619 3.227 -0.663 1.00 84.12 89 VAL A CA 1
ATOM 688 C C . VAL A 1 89 ? -7.356 2.377 -0.781 1.00 84.12 89 VAL A C 1
ATOM 690 O O . VAL A 1 89 ? -6.704 2.392 -1.824 1.00 84.12 89 VAL A O 1
ATOM 693 N N . ALA A 1 90 ? -7.027 1.600 0.255 1.00 81.50 90 ALA A N 1
ATOM 694 C CA . ALA A 1 90 ? -5.860 0.722 0.239 1.00 81.50 90 ALA A CA 1
ATOM 695 C C . ALA A 1 90 ? -5.994 -0.391 -0.818 1.00 81.50 90 ALA A C 1
ATOM 697 O O . ALA A 1 90 ? -5.044 -0.669 -1.549 1.00 81.50 90 ALA A O 1
ATOM 698 N N . GLY A 1 91 ? -7.187 -0.975 -0.958 1.00 81.75 91 GLY A N 1
ATOM 699 C CA . GLY A 1 91 ? -7.481 -1.985 -1.974 1.00 81.75 91 GLY A CA 1
ATOM 700 C C . GLY A 1 91 ? -7.425 -1.426 -3.393 1.00 81.75 91 GLY A C 1
ATOM 701 O O . GLY A 1 91 ? -6.824 -2.040 -4.271 1.00 81.75 91 GLY A O 1
ATOM 702 N N . LEU A 1 92 ? -7.982 -0.234 -3.621 1.00 87.31 92 LEU A N 1
ATOM 703 C CA . LEU A 1 92 ? -7.938 0.429 -4.923 1.00 87.31 92 LEU A CA 1
ATOM 704 C C . LEU A 1 92 ? -6.506 0.795 -5.318 1.00 87.31 92 LEU A C 1
ATOM 706 O O . LEU A 1 92 ? -6.129 0.609 -6.472 1.00 87.31 92 LEU A O 1
ATOM 710 N N . TYR A 1 93 ? -5.698 1.263 -4.362 1.00 85.69 93 TYR A N 1
ATOM 711 C CA . TYR A 1 93 ? -4.272 1.479 -4.580 1.00 85.69 93 TYR A CA 1
ATOM 712 C C . TYR A 1 93 ? -3.564 0.179 -4.971 1.00 85.69 93 TYR A C 1
ATOM 714 O O . TYR A 1 93 ? -2.848 0.165 -5.966 1.00 85.69 93 TYR A O 1
ATOM 722 N N . TRP A 1 94 ? -3.797 -0.918 -4.244 1.00 84.19 94 TRP A N 1
ATOM 723 C CA . TRP A 1 94 ? -3.166 -2.206 -4.534 1.00 84.19 94 TRP A CA 1
ATOM 724 C C . TRP A 1 94 ? -3.532 -2.729 -5.931 1.00 84.19 94 TRP A C 1
ATOM 726 O O . TRP A 1 94 ? -2.647 -3.058 -6.721 1.00 84.19 94 TRP A O 1
ATOM 736 N N . ILE A 1 95 ? -4.826 -2.720 -6.277 1.00 85.56 95 ILE A N 1
ATOM 737 C CA . ILE A 1 95 ? -5.310 -3.110 -7.611 1.00 85.56 95 ILE A CA 1
ATOM 738 C C . ILE A 1 95 ? -4.714 -2.188 -8.679 1.00 85.56 95 ILE A C 1
ATOM 740 O O . ILE A 1 95 ? -4.228 -2.662 -9.704 1.00 85.56 95 ILE A O 1
ATOM 744 N N . GLY A 1 96 ? -4.715 -0.876 -8.436 1.00 83.62 96 GLY A N 1
ATOM 745 C CA . GLY A 1 96 ? -4.150 0.115 -9.345 1.00 83.62 96 GLY A CA 1
ATOM 746 C C . GLY A 1 96 ? -2.659 -0.105 -9.587 1.00 83.62 96 GLY A C 1
ATOM 747 O O . GLY A 1 96 ? -2.232 -0.126 -10.736 1.00 83.62 96 GLY A O 1
ATOM 748 N N . ALA A 1 97 ? -1.877 -0.339 -8.532 1.00 80.69 97 ALA A N 1
ATOM 749 C CA . ALA A 1 97 ? -0.447 -0.620 -8.615 1.00 80.69 97 ALA A CA 1
ATOM 750 C C . ALA A 1 97 ? -0.162 -1.926 -9.372 1.00 80.69 97 ALA A C 1
ATOM 752 O O . ALA A 1 97 ? 0.778 -1.971 -10.168 1.00 80.69 97 ALA A O 1
ATOM 753 N N . PHE A 1 98 ? -0.989 -2.958 -9.177 1.00 80.94 98 PHE A N 1
ATOM 754 C CA . PHE A 1 98 ? -0.885 -4.229 -9.893 1.00 80.94 98 PHE A CA 1
ATOM 755 C C . PHE A 1 98 ? -1.202 -4.083 -11.388 1.00 80.94 98 PHE A C 1
ATOM 757 O O . PHE A 1 98 ? -0.411 -4.490 -12.239 1.00 80.94 98 PHE A O 1
ATOM 764 N N . VAL A 1 99 ? -2.329 -3.446 -11.723 1.00 82.44 99 VAL A N 1
ATOM 765 C CA . VAL A 1 99 ? -2.723 -3.184 -13.117 1.00 82.44 99 VAL A CA 1
ATOM 766 C C . VAL A 1 99 ? -1.697 -2.288 -13.802 1.00 82.44 99 VAL A C 1
ATOM 768 O O . VAL A 1 99 ? -1.308 -2.555 -14.937 1.00 82.44 99 VAL A O 1
ATOM 771 N N . PHE A 1 100 ? -1.210 -1.257 -13.111 1.00 78.50 100 PHE A N 1
ATOM 772 C CA . PHE A 1 100 ? -0.165 -0.380 -13.623 1.00 78.50 100 PHE A CA 1
ATOM 773 C C . PHE A 1 100 ? 1.113 -1.166 -13.920 1.00 78.50 100 PHE A C 1
ATOM 775 O O . PHE A 1 100 ? 1.664 -1.027 -15.007 1.00 78.50 100 PHE A O 1
ATOM 782 N N . ALA A 1 101 ? 1.544 -2.047 -13.013 1.00 73.00 101 ALA A N 1
ATOM 783 C CA . ALA A 1 101 ? 2.701 -2.907 -13.237 1.00 73.00 101 ALA A CA 1
ATOM 784 C C . ALA A 1 101 ? 2.541 -3.810 -14.466 1.00 73.00 101 ALA A C 1
ATOM 786 O O . ALA A 1 101 ? 3.483 -3.950 -15.249 1.00 73.00 101 ALA A O 1
ATOM 787 N N . MET A 1 102 ? 1.348 -4.374 -14.673 1.00 73.12 102 MET A N 1
ATOM 788 C CA . MET A 1 102 ? 1.052 -5.170 -15.863 1.00 73.12 102 MET A CA 1
ATOM 789 C C . MET A 1 102 ? 1.085 -4.327 -17.140 1.00 73.12 102 MET A C 1
ATOM 791 O O . MET A 1 102 ? 1.807 -4.662 -18.072 1.00 73.12 102 MET A O 1
ATOM 795 N N . VAL A 1 103 ? 0.342 -3.219 -17.191 1.00 74.81 103 VAL A N 1
ATOM 796 C CA . VAL A 1 103 ? 0.176 -2.420 -18.415 1.00 74.81 103 VAL A CA 1
ATOM 797 C C . VAL A 1 103 ? 1.452 -1.667 -18.771 1.00 74.81 103 VAL A C 1
ATOM 799 O O . VAL A 1 103 ? 1.909 -1.741 -19.907 1.00 74.81 103 VAL A O 1
ATOM 802 N N . PHE A 1 104 ? 2.058 -0.960 -17.819 1.00 70.31 104 PHE A N 1
ATOM 803 C CA . PHE A 1 104 ? 3.206 -0.097 -18.098 1.00 70.31 104 PHE A CA 1
ATOM 804 C C . PHE A 1 104 ? 4.500 -0.857 -18.298 1.00 70.31 104 PHE A C 1
ATOM 806 O O . PHE A 1 104 ? 5.414 -0.303 -18.891 1.00 70.31 104 PHE A O 1
ATOM 813 N N . SER A 1 105 ? 4.597 -2.099 -17.830 1.00 67.06 105 SER A N 1
ATOM 814 C CA . SER A 1 105 ? 5.758 -2.908 -18.166 1.00 67.06 105 SER A CA 1
ATOM 815 C C . SER A 1 105 ? 5.568 -3.793 -19.391 1.00 67.06 105 SER A C 1
ATOM 817 O O . SER A 1 105 ? 6.569 -4.255 -19.933 1.00 67.06 105 SER A O 1
ATOM 819 N N . TRP A 1 106 ? 4.326 -4.059 -19.807 1.00 65.25 106 TRP A N 1
ATOM 820 C CA . TRP A 1 106 ? 4.041 -4.859 -20.999 1.00 65.25 106 TRP A CA 1
ATOM 821 C C . TRP A 1 106 ? 3.866 -4.002 -22.257 1.00 65.25 106 TRP A C 1
ATOM 823 O O . TRP A 1 106 ? 4.413 -4.335 -23.302 1.00 65.25 106 TRP A O 1
ATOM 833 N N . ALA A 1 107 ? 3.115 -2.901 -22.167 1.00 61.28 107 ALA A N 1
ATOM 834 C CA . ALA A 1 107 ? 2.666 -2.137 -23.332 1.00 61.28 107 ALA A CA 1
ATOM 835 C C . ALA A 1 107 ? 3.540 -0.919 -23.660 1.00 61.28 107 ALA A C 1
ATOM 837 O O . ALA A 1 107 ? 3.514 -0.435 -24.790 1.00 61.28 107 ALA A O 1
ATOM 838 N N . LEU A 1 108 ? 4.288 -0.394 -22.689 1.00 60.16 108 LEU A N 1
ATOM 839 C CA . LEU A 1 108 ? 5.050 0.841 -22.845 1.00 60.16 108 LEU A CA 1
ATOM 840 C C . LEU A 1 108 ? 6.496 0.606 -22.405 1.00 60.16 108 LEU A C 1
ATOM 842 O O . LEU A 1 108 ? 6.756 0.148 -21.298 1.00 60.16 108 LEU A O 1
ATOM 846 N N . ASP A 1 109 ? 7.457 0.939 -23.262 1.00 70.12 109 ASP A N 1
ATOM 847 C CA . ASP A 1 109 ? 8.889 0.910 -22.941 1.00 70.12 109 ASP A CA 1
ATOM 848 C C . ASP A 1 109 ? 9.255 2.095 -22.024 1.00 70.12 109 ASP A C 1
ATOM 850 O O . ASP A 1 109 ? 10.003 3.006 -22.377 1.00 70.12 109 ASP A O 1
ATOM 854 N N . VAL A 1 110 ? 8.620 2.153 -20.853 1.00 73.38 110 VAL A N 1
ATOM 855 C CA . VAL A 1 110 ? 8.777 3.259 -19.912 1.00 73.38 110 VAL A CA 1
ATOM 856 C C . VAL A 1 110 ? 10.101 3.109 -19.183 1.00 73.38 110 VAL A C 1
ATOM 858 O O . VAL A 1 110 ? 10.469 2.023 -18.727 1.00 73.38 110 VAL A O 1
ATOM 861 N N . SER A 1 111 ? 10.829 4.219 -19.057 1.00 80.62 111 SER A N 1
ATOM 862 C CA . SER A 1 111 ? 12.070 4.216 -18.296 1.00 80.62 111 SER A CA 1
ATOM 863 C C . SER A 1 111 ? 11.796 3.966 -16.811 1.00 80.62 111 SER A C 1
ATOM 865 O O . SER A 1 111 ? 10.809 4.452 -16.250 1.00 80.62 111 SER A O 1
ATOM 867 N N . THR A 1 112 ? 12.717 3.260 -16.152 1.00 77.50 112 THR A N 1
ATOM 868 C CA . THR A 1 112 ? 12.641 2.927 -14.720 1.00 77.50 112 THR A CA 1
ATOM 869 C C . THR A 1 112 ? 12.314 4.145 -13.850 1.00 77.50 112 THR A C 1
ATOM 871 O O . THR A 1 112 ? 11.564 4.032 -12.884 1.00 77.50 112 THR A O 1
ATOM 874 N N . PHE A 1 113 ? 12.846 5.321 -14.203 1.00 77.56 113 PHE A N 1
ATOM 875 C CA . PHE A 1 113 ? 12.609 6.562 -13.467 1.00 77.56 113 PHE A CA 1
ATOM 876 C C . PHE A 1 113 ? 11.136 6.990 -13.492 1.00 77.56 113 PHE A C 1
ATOM 878 O O . PHE A 1 113 ? 10.560 7.251 -12.440 1.00 77.56 113 PHE A O 1
ATOM 885 N N . HIS A 1 114 ? 10.502 7.015 -14.668 1.00 80.75 114 HIS A N 1
ATOM 886 C CA . HIS A 1 114 ? 9.091 7.393 -14.784 1.00 80.75 114 HIS A CA 1
ATOM 887 C C . HIS A 1 114 ? 8.184 6.356 -14.120 1.00 80.75 114 HIS A C 1
ATOM 889 O O . HIS A 1 114 ? 7.221 6.723 -13.451 1.00 80.75 114 HIS A O 1
ATOM 895 N N . TYR A 1 115 ? 8.527 5.071 -14.242 1.00 80.94 115 TYR A N 1
ATOM 896 C CA . TYR A 1 115 ? 7.807 3.996 -13.565 1.00 80.94 115 TYR A CA 1
ATOM 897 C C . TYR A 1 115 ? 7.833 4.165 -12.036 1.00 80.94 115 TYR A C 1
ATOM 899 O O . TYR A 1 115 ? 6.786 4.142 -11.387 1.00 80.94 115 TYR A O 1
ATOM 907 N N . ALA A 1 116 ? 9.021 4.406 -11.467 1.00 79.62 116 ALA A N 1
ATOM 908 C CA . ALA A 1 116 ? 9.197 4.667 -10.040 1.00 79.62 116 ALA A CA 1
ATOM 909 C C . ALA A 1 116 ? 8.439 5.919 -9.587 1.00 79.62 116 ALA A C 1
ATOM 911 O O . ALA A 1 116 ? 7.773 5.895 -8.555 1.00 79.62 116 ALA A O 1
ATOM 912 N N . LEU A 1 117 ? 8.515 6.997 -10.370 1.00 84.44 117 LEU A N 1
ATOM 913 C CA . LEU A 1 117 ? 7.867 8.262 -10.048 1.00 84.44 117 LEU A CA 1
ATOM 914 C C . LEU A 1 117 ? 6.343 8.113 -9.977 1.00 84.44 117 LEU A C 1
ATOM 916 O O . LEU A 1 117 ? 5.731 8.596 -9.029 1.00 84.4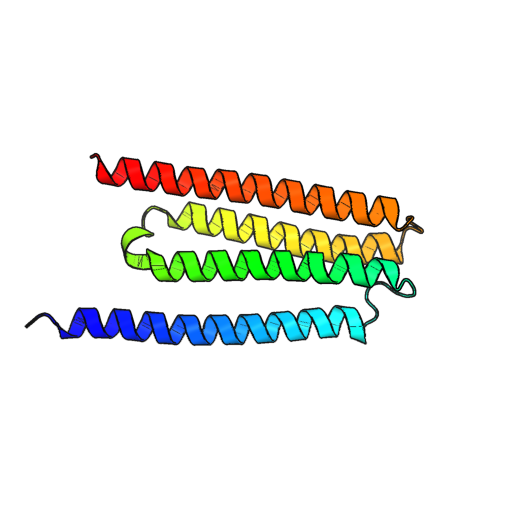4 117 LEU A O 1
ATOM 920 N N . VAL A 1 118 ? 5.727 7.407 -10.930 1.00 83.44 118 VAL A N 1
ATOM 921 C CA . VAL A 1 118 ? 4.274 7.185 -10.914 1.00 83.44 118 VAL A CA 1
ATOM 922 C C . VAL A 1 118 ? 3.857 6.309 -9.734 1.00 83.44 118 VAL A C 1
ATOM 924 O O . VAL A 1 118 ? 2.927 6.670 -9.015 1.00 83.44 118 VAL A O 1
ATOM 927 N N . GLN A 1 119 ? 4.569 5.205 -9.479 1.00 82.88 119 GLN A N 1
ATOM 928 C CA . GLN A 1 119 ? 4.321 4.352 -8.308 1.00 82.88 119 GLN A CA 1
ATOM 929 C C . GLN A 1 119 ? 4.437 5.145 -6.997 1.00 82.88 119 GLN A C 1
ATOM 931 O O . GLN A 1 119 ? 3.596 5.008 -6.109 1.00 82.88 119 GLN A O 1
ATOM 936 N N . PHE A 1 120 ? 5.433 6.028 -6.897 1.00 84.69 120 PHE A N 1
ATOM 937 C CA . PHE A 1 120 ? 5.631 6.890 -5.736 1.00 84.69 120 PHE A CA 1
ATOM 938 C C . PHE A 1 120 ? 4.505 7.916 -5.562 1.00 84.69 120 PHE A C 1
ATOM 940 O O . PHE A 1 120 ? 4.010 8.091 -4.452 1.00 84.69 120 PHE A O 1
ATOM 947 N N . ILE A 1 121 ? 4.057 8.563 -6.643 1.00 86.31 121 ILE A N 1
ATOM 948 C CA . ILE A 1 121 ? 2.934 9.512 -6.602 1.00 86.31 121 ILE A CA 1
ATOM 949 C C . ILE A 1 121 ? 1.647 8.804 -6.165 1.00 86.31 121 ILE A C 1
ATOM 951 O O . ILE A 1 121 ? 0.935 9.316 -5.302 1.00 86.31 121 ILE A O 1
ATOM 955 N N . LEU A 1 122 ? 1.362 7.619 -6.717 1.00 84.62 122 LEU A N 1
ATOM 956 C CA . LEU A 1 122 ? 0.184 6.829 -6.348 1.00 84.62 122 LEU A CA 1
ATOM 957 C C . LEU A 1 122 ? 0.224 6.411 -4.875 1.00 84.62 122 LEU A C 1
ATOM 959 O O . LEU A 1 122 ? -0.770 6.574 -4.166 1.00 84.62 122 LEU A O 1
ATOM 963 N N . LEU A 1 123 ? 1.377 5.929 -4.404 1.00 83.44 123 LEU A N 1
ATOM 964 C CA . LEU A 1 123 ? 1.575 5.561 -3.003 1.00 83.44 123 LEU A CA 1
ATOM 965 C C . LEU A 1 123 ? 1.412 6.777 -2.084 1.00 83.44 123 LEU A C 1
ATOM 967 O O . LEU A 1 123 ? 0.720 6.697 -1.072 1.00 83.44 123 LEU A O 1
ATOM 971 N N . GLY A 1 124 ? 2.014 7.913 -2.444 1.00 84.06 124 GLY A N 1
ATOM 972 C CA . GLY A 1 124 ? 1.916 9.159 -1.689 1.00 84.06 124 GLY A CA 1
ATOM 973 C C . GLY A 1 124 ? 0.477 9.666 -1.594 1.00 84.06 124 GLY A C 1
ATOM 974 O O . GLY A 1 124 ? 0.017 10.007 -0.506 1.00 84.06 124 GLY A O 1
ATOM 975 N N . ALA A 1 125 ? -0.266 9.648 -2.703 1.00 85.56 125 ALA A N 1
ATOM 976 C CA . ALA A 1 125 ? -1.677 10.021 -2.722 1.00 85.56 125 ALA A CA 1
ATOM 977 C C . ALA A 1 125 ? -2.519 9.103 -1.822 1.00 85.56 125 ALA A C 1
ATOM 979 O O . ALA A 1 125 ? -3.299 9.592 -1.002 1.00 85.56 125 ALA A O 1
ATOM 980 N N . ALA A 1 126 ? -2.319 7.783 -1.911 1.00 82.75 126 ALA A N 1
ATOM 981 C CA . ALA A 1 126 ? -3.000 6.819 -1.051 1.00 82.75 126 ALA A CA 1
ATOM 982 C C . ALA A 1 126 ? -2.672 7.048 0.434 1.00 82.75 126 ALA A C 1
ATOM 984 O O . ALA A 1 126 ? -3.578 7.092 1.266 1.00 82.75 126 ALA A O 1
ATOM 985 N N . ALA A 1 127 ? -1.397 7.270 0.767 1.00 82.19 127 ALA A N 1
ATOM 986 C CA . ALA A 1 127 ? -0.951 7.538 2.131 1.00 82.19 127 ALA A CA 1
ATOM 987 C C . ALA A 1 127 ? -1.562 8.827 2.705 1.00 82.19 127 ALA A C 1
ATOM 989 O O . ALA A 1 127 ? -1.995 8.837 3.857 1.00 82.19 127 ALA A O 1
ATOM 990 N N . ILE A 1 128 ? -1.656 9.896 1.905 1.00 88.88 128 ILE A N 1
ATOM 991 C CA . ILE A 1 128 ? -2.301 11.152 2.312 1.00 88.88 128 ILE A CA 1
ATOM 992 C C . ILE A 1 128 ? -3.784 10.917 2.604 1.00 88.88 128 ILE A C 1
ATOM 994 O O . ILE A 1 128 ? -4.263 11.311 3.666 1.00 88.88 128 ILE A O 1
ATOM 998 N N . VAL A 1 129 ? -4.509 10.244 1.706 1.00 87.56 129 VAL A N 1
ATOM 999 C CA . VAL A 1 129 ? -5.941 9.957 1.896 1.00 87.56 129 VAL A CA 1
ATOM 1000 C C . VAL A 1 129 ? -6.166 9.094 3.139 1.00 87.56 129 VAL A C 1
ATOM 1002 O O . VAL A 1 129 ? -7.022 9.417 3.963 1.00 87.56 129 VAL A O 1
ATOM 1005 N N . LEU A 1 130 ? -5.370 8.039 3.329 1.00 84.75 130 LEU A N 1
ATOM 1006 C CA . LEU A 1 130 ? -5.433 7.200 4.528 1.00 84.75 130 LEU A CA 1
ATOM 1007 C C . LEU A 1 130 ? -5.116 7.995 5.802 1.00 84.75 130 LEU A C 1
ATOM 1009 O O . LEU A 1 130 ? -5.805 7.833 6.807 1.00 84.75 130 LEU A O 1
ATOM 1013 N N . GLY A 1 131 ? -4.125 8.887 5.760 1.00 84.31 131 GLY A N 1
ATOM 1014 C CA . GLY A 1 131 ? -3.785 9.775 6.871 1.00 84.31 131 GLY A CA 1
ATOM 1015 C C . GLY A 1 131 ? -4.921 10.738 7.228 1.00 84.31 131 GLY A C 1
ATOM 1016 O O . GLY A 1 131 ? -5.245 10.900 8.406 1.00 84.31 131 GLY A O 1
ATOM 1017 N N . LEU A 1 132 ? -5.581 11.325 6.225 1.00 88.25 132 LEU A N 1
ATOM 1018 C CA . LEU A 1 132 ? -6.755 12.181 6.417 1.00 88.25 132 LEU A CA 1
ATOM 1019 C C . LEU A 1 132 ? -7.919 11.404 7.047 1.00 88.25 132 LEU A C 1
ATOM 1021 O O . LEU A 1 132 ? -8.523 11.883 8.006 1.00 88.25 132 LEU A O 1
ATOM 1025 N N . LEU A 1 133 ? -8.195 10.186 6.568 1.00 85.12 133 LEU A N 1
ATOM 1026 C CA . LEU A 1 133 ? -9.230 9.316 7.138 1.00 85.12 133 LEU A CA 1
ATOM 1027 C C . LEU A 1 133 ? -8.902 8.905 8.580 1.00 85.12 133 LEU A C 1
ATOM 1029 O O . LEU A 1 133 ? -9.786 8.912 9.436 1.00 85.12 133 LEU A O 1
ATOM 1033 N N . ALA A 1 134 ? -7.635 8.617 8.884 1.00 82.19 134 ALA A N 1
ATOM 1034 C CA . ALA A 1 134 ? -7.194 8.304 10.241 1.00 82.19 134 ALA A CA 1
ATOM 1035 C C . ALA A 1 134 ? -7.374 9.496 11.198 1.00 82.19 134 ALA A C 1
ATOM 1037 O O . ALA A 1 134 ? -7.860 9.328 12.319 1.00 82.19 134 ALA A O 1
ATOM 1038 N N . MET A 1 135 ? -7.042 10.713 10.754 1.00 83.81 135 MET A N 1
ATOM 1039 C CA . MET A 1 135 ? -7.302 11.933 11.526 1.00 83.81 135 MET A CA 1
ATOM 1040 C C . MET A 1 135 ? -8.802 12.175 11.717 1.00 83.81 135 MET A C 1
ATOM 1042 O O . MET A 1 135 ? -9.227 12.516 12.821 1.00 83.81 135 MET A O 1
ATOM 1046 N N . TYR A 1 136 ? -9.612 11.942 10.680 1.00 84.81 136 TYR A N 1
ATOM 1047 C CA . TYR A 1 136 ? -11.066 12.039 10.769 1.00 84.81 136 TYR A CA 1
ATOM 1048 C C . TYR A 1 136 ? -11.642 11.058 11.800 1.00 84.81 136 TYR A C 1
ATOM 1050 O O . TYR A 1 136 ? -12.409 11.484 12.662 1.00 84.81 136 TYR A O 1
ATOM 1058 N N . MET A 1 137 ? -11.211 9.786 11.803 1.00 82.62 137 MET A N 1
ATOM 1059 C CA . MET A 1 137 ? -11.621 8.820 12.835 1.00 82.62 137 MET A CA 1
ATOM 1060 C C . MET A 1 137 ? -11.255 9.294 14.237 1.00 82.62 137 MET A C 1
ATOM 1062 O O . MET A 1 137 ? -12.075 9.205 15.149 1.00 82.62 137 MET A O 1
ATOM 1066 N N . LYS A 1 138 ? -10.032 9.807 14.426 1.00 81.06 138 LYS A N 1
ATOM 1067 C CA . LYS A 1 138 ? -9.579 10.294 15.733 1.00 81.06 138 LYS A CA 1
ATOM 1068 C C . LYS A 1 138 ? -10.444 11.457 16.222 1.00 81.06 138 LYS A C 1
ATOM 1070 O O . LYS A 1 138 ? -10.812 11.482 17.393 1.00 81.06 138 LYS A O 1
ATOM 1075 N N . ASN A 1 139 ? -10.792 12.385 15.333 1.00 83.38 139 ASN A N 1
ATOM 1076 C CA . ASN A 1 139 ? -11.639 13.528 15.663 1.00 83.38 139 ASN A CA 1
ATOM 1077 C C . ASN A 1 139 ? -13.085 13.106 15.956 1.00 83.38 139 ASN A C 1
ATOM 1079 O O . ASN A 1 139 ? -13.646 13.552 16.955 1.00 83.38 139 ASN A O 1
ATOM 1083 N N . ALA A 1 140 ? -13.664 12.209 15.155 1.00 80.75 140 ALA A N 1
ATOM 1084 C CA . ALA A 1 140 ? -14.997 11.658 15.402 1.00 80.75 140 ALA A CA 1
ATOM 1085 C C . ALA A 1 140 ? -15.060 10.928 16.757 1.00 80.75 140 ALA A C 1
ATOM 1087 O O . ALA A 1 140 ? -15.944 11.183 17.570 1.00 80.75 140 ALA A O 1
ATOM 1088 N N . ALA A 1 141 ? -14.042 10.121 17.070 1.00 76.00 141 ALA A N 1
ATOM 1089 C CA . ALA A 1 141 ? -13.944 9.404 18.339 1.00 76.00 141 ALA A CA 1
ATOM 1090 C C . ALA A 1 141 ? -13.733 10.314 19.567 1.00 76.00 141 ALA A C 1
ATOM 1092 O O . ALA A 1 141 ? -13.944 9.861 20.697 1.00 76.00 141 ALA A O 1
ATOM 1093 N N . LEU A 1 142 ? -13.249 11.550 19.379 1.00 79.81 142 LEU A N 1
ATOM 1094 C CA . LEU A 1 142 ? -13.153 12.571 20.430 1.00 79.81 142 LEU A CA 1
ATOM 1095 C C . LEU A 1 142 ? -14.496 13.275 20.651 1.00 79.81 142 LEU A C 1
ATOM 1097 O O . LEU A 1 142 ? -14.845 13.537 21.799 1.00 79.81 142 LEU A O 1
ATOM 1101 N N . GLN A 1 143 ? -15.260 13.529 19.585 1.00 75.69 143 GLN A N 1
ATOM 1102 C CA . GLN A 1 143 ? -16.595 14.131 19.676 1.00 75.69 143 GLN A CA 1
ATOM 1103 C C . GLN A 1 143 ? -17.582 13.216 20.413 1.00 75.69 143 GLN A C 1
ATOM 1105 O O . GLN A 1 143 ? -18.316 13.690 21.272 1.00 75.69 143 GLN A O 1
ATOM 1110 N N . GLU A 1 144 ? -17.518 11.901 20.184 1.00 68.31 144 GLU A N 1
ATOM 1111 C CA . GLU A 1 144 ? -18.332 10.913 20.916 1.00 68.31 144 GLU A CA 1
ATOM 1112 C C . GLU A 1 144 ? -18.017 10.832 22.422 1.00 68.31 144 GLU A C 1
ATOM 1114 O O . GLU A 1 144 ? -18.818 10.303 23.182 1.00 68.31 144 GLU A O 1
ATOM 1119 N N . LYS A 1 145 ? -16.851 11.316 22.874 1.00 64.31 145 LYS A N 1
ATOM 1120 C CA . LYS A 1 145 ? -16.462 11.309 24.297 1.00 64.31 145 LYS A CA 1
ATOM 1121 C C . LYS A 1 145 ? -16.815 12.591 25.050 1.00 64.31 145 LYS A C 1
ATOM 1123 O O . LYS A 1 145 ? -16.723 12.601 26.274 1.00 64.31 145 LYS A O 1
ATOM 1128 N N . GLY A 1 146 ? -17.105 13.671 24.328 1.00 57.16 146 GLY A N 1
ATOM 1129 C CA . GLY A 1 146 ? -17.411 14.983 24.899 1.00 57.16 146 GLY A CA 1
ATOM 1130 C C . GLY A 1 146 ? -18.902 15.322 24.941 1.00 57.16 146 GLY A C 1
ATOM 1131 O O . GLY A 1 146 ? -19.240 16.390 25.445 1.00 57.16 146 GLY A O 1
ATOM 1132 N N . SER A 1 147 ? -19.761 14.451 24.402 1.00 48.97 147 SER A N 1
ATOM 1133 C CA . SER A 1 147 ? -21.227 14.547 24.438 1.00 48.97 147 SER A CA 1
ATOM 1134 C C . SER A 1 147 ? -21.820 13.569 25.442 1.00 48.97 147 SER A C 1
ATOM 1136 O O . SER A 1 147 ? -22.979 13.830 25.832 1.00 48.97 147 SER A O 1
#

Foldseek 3Di:
DPPVVVVVLVVVLVVVLVVLVVVLVVVLVVLLCCCPVVVQLPPDPLLSVLLSVLLNVLSVQLSVLVNVCSVCVVLCPVVVVLSVVLNVLSVCLNVVSSVCSHCCSPPHPDDSVVSNVVSVVSSVVSVVVNVVSVVVVVVVSVVVVVD